Protein AF-A0A9D6T4S8-F1 (afdb_monomer_lite)

Radius of gyration: 11.64 Å; chains: 1; bounding box: 29×19×31 Å

Secondary structure (DSSP, 8-state):
--HHHHHHHHTT--EEGGGS----TT----SPPPPTT-EEEEE-TTS-EEEEEEEETTTTEEEEEEE----

Sequence (71 aa):
MGEENEKALLEGKPLRWQQMRPGGAGASTSFAEPPPGERCRAYSREGTMLALLRYDADSGLWRPEKVFRRR

Structure (mmCIF, N/CA/C/O backbone):
data_AF-A0A9D6T4S8-F1
#
_entry.id   AF-A0A9D6T4S8-F1
#
loop_
_atom_site.group_PDB
_atom_site.id
_atom_site.type_symbol
_atom_site.label_atom_id
_atom_site.label_alt_id
_atom_site.label_comp_id
_atom_site.label_asym_id
_atom_site.label_entity_id
_atom_site.label_seq_id
_atom_site.pdbx_PDB_ins_code
_atom_site.Cartn_x
_atom_site.Cartn_y
_atom_site.Cartn_z
_atom_site.occupancy
_atom_site.B_iso_or_equiv
_atom_site.auth_seq_id
_atom_site.auth_comp_id
_atom_site.auth_asym_id
_atom_site.auth_atom_id
_atom_site.pdbx_PDB_model_num
ATOM 1 N N . MET A 1 1 ? -1.322 11.872 4.185 1.00 65.38 1 MET A N 1
ATOM 2 C CA . MET A 1 1 ? -2.362 11.071 3.504 1.00 65.38 1 MET A CA 1
ATOM 3 C C . MET A 1 1 ? -3.656 11.881 3.456 1.00 65.38 1 MET A C 1
ATOM 5 O O . MET A 1 1 ? -3.945 12.576 4.427 1.00 65.38 1 MET A O 1
ATOM 9 N N . GLY A 1 2 ? -4.366 11.908 2.323 1.00 75.06 2 GLY A N 1
ATOM 10 C CA . GLY A 1 2 ? -5.717 12.488 2.243 1.00 75.06 2 GLY A CA 1
ATOM 11 C C . GLY A 1 2 ? -6.748 11.541 2.862 1.00 75.06 2 GLY A C 1
ATOM 12 O O . GLY A 1 2 ? -6.527 10.335 2.838 1.00 75.06 2 GLY A O 1
ATOM 13 N N . GLU A 1 3 ? -7.841 12.072 3.413 1.00 79.50 3 GLU A N 1
ATOM 14 C CA . GLU A 1 3 ? -8.914 11.273 4.039 1.00 79.50 3 GLU A CA 1
ATOM 15 C C . GLU A 1 3 ? -9.549 10.285 3.038 1.00 79.50 3 GLU A C 1
ATOM 17 O O . GLU A 1 3 ? -9.821 9.133 3.364 1.00 79.50 3 GLU A O 1
ATOM 22 N N . GLU A 1 4 ? -9.659 10.694 1.770 1.00 84.31 4 GLU A N 1
ATOM 23 C CA . GLU A 1 4 ? -10.117 9.846 0.663 1.00 84.31 4 GLU A CA 1
ATOM 24 C C . GLU A 1 4 ? -9.205 8.630 0.424 1.00 84.31 4 GLU A C 1
ATOM 26 O O . GLU A 1 4 ? -9.693 7.512 0.257 1.00 84.31 4 GLU A O 1
ATOM 31 N N . ASN A 1 5 ? -7.883 8.819 0.470 1.00 83.81 5 ASN A N 1
ATOM 32 C CA . ASN A 1 5 ? -6.920 7.733 0.258 1.00 83.81 5 ASN A CA 1
ATOM 33 C C . ASN A 1 5 ? -6.965 6.723 1.407 1.00 83.81 5 ASN A C 1
ATOM 35 O O . ASN A 1 5 ? -6.845 5.523 1.182 1.00 83.81 5 ASN A O 1
ATOM 39 N N . GLU A 1 6 ? -7.142 7.210 2.635 1.00 86.19 6 GLU A N 1
ATOM 40 C CA . GLU A 1 6 ? -7.320 6.360 3.809 1.00 86.19 6 GLU A CA 1
ATOM 41 C C . GLU A 1 6 ? -8.579 5.499 3.671 1.00 86.19 6 GLU A C 1
ATOM 43 O O . GLU A 1 6 ? -8.505 4.275 3.802 1.00 86.19 6 GLU A O 1
ATOM 48 N N . LYS A 1 7 ? -9.711 6.109 3.302 1.00 86.38 7 LYS A N 1
ATOM 49 C CA . LYS A 1 7 ? -10.952 5.374 3.042 1.00 86.38 7 LYS A CA 1
ATOM 50 C C . LYS A 1 7 ? -10.778 4.341 1.928 1.00 86.38 7 LYS A C 1
ATOM 52 O O . LYS A 1 7 ? -11.169 3.191 2.105 1.00 86.38 7 LYS A O 1
ATOM 57 N N . ALA A 1 8 ? -10.159 4.716 0.811 1.00 87.44 8 ALA A N 1
ATOM 58 C CA . ALA A 1 8 ? -9.918 3.810 -0.308 1.00 87.44 8 ALA A CA 1
ATOM 59 C C . ALA A 1 8 ? -9.085 2.585 0.110 1.00 87.44 8 ALA A C 1
ATOM 61 O O . ALA A 1 8 ? -9.442 1.458 -0.231 1.00 87.44 8 ALA A O 1
ATOM 62 N N . LEU A 1 9 ? -8.032 2.779 0.910 1.00 86.62 9 LEU A N 1
ATOM 63 C CA . LEU A 1 9 ? -7.218 1.681 1.441 1.00 86.62 9 LEU A CA 1
ATOM 64 C C . LEU A 1 9 ? -8.005 0.761 2.369 1.00 86.62 9 LEU A C 1
ATOM 66 O O . LEU A 1 9 ? -7.873 -0.458 2.280 1.00 86.62 9 LEU A O 1
ATOM 70 N N . LEU A 1 10 ? -8.840 1.333 3.237 1.00 86.31 10 LEU A N 1
ATOM 71 C CA . LEU A 1 10 ? -9.701 0.569 4.138 1.00 86.31 10 LEU A CA 1
ATOM 72 C C . LEU A 1 10 ? -10.768 -0.240 3.386 1.00 86.31 10 LEU A C 1
ATOM 74 O O . LEU A 1 10 ? -11.165 -1.308 3.849 1.00 86.31 10 LEU A O 1
ATOM 78 N N . GLU A 1 11 ? -11.194 0.241 2.218 1.00 87.06 11 GLU A N 1
ATOM 79 C CA . GLU A 1 11 ? -12.082 -0.462 1.285 1.00 87.06 11 GLU A CA 1
ATOM 80 C C . GLU A 1 11 ? -11.341 -1.460 0.373 1.00 87.06 11 GLU A C 1
ATOM 82 O O . GLU A 1 11 ? -11.975 -2.126 -0.445 1.00 87.06 11 GLU A O 1
ATOM 87 N N . GLY A 1 12 ? -10.012 -1.581 0.488 1.00 85.75 12 GLY A N 1
ATOM 88 C CA . GLY A 1 12 ? -9.203 -2.476 -0.345 1.00 85.75 12 GLY A CA 1
ATOM 89 C C . GLY A 1 12 ? -9.016 -1.991 -1.787 1.00 85.75 12 GLY A C 1
ATOM 90 O O . GLY A 1 12 ? -8.619 -2.769 -2.654 1.00 85.75 12 GLY A O 1
ATOM 91 N N . LYS A 1 13 ? -9.284 -0.712 -2.063 1.00 88.25 13 LYS A N 1
ATOM 92 C CA . LYS A 1 13 ? -9.107 -0.121 -3.391 1.00 88.25 13 LYS A CA 1
ATOM 93 C C . LYS A 1 13 ? -7.632 0.216 -3.641 1.00 88.25 13 LYS A C 1
ATOM 95 O O . LYS A 1 13 ? -6.941 0.676 -2.728 1.00 88.25 13 LYS A O 1
ATOM 100 N N . PRO A 1 14 ? -7.136 0.009 -4.873 1.00 88.62 14 PRO A N 1
ATOM 101 C CA . PRO A 1 14 ? -5.780 0.387 -5.232 1.00 88.62 14 PRO A CA 1
ATOM 102 C C . PRO A 1 14 ? -5.622 1.909 -5.286 1.00 88.62 14 PRO A C 1
ATOM 104 O O . PRO A 1 14 ? -6.552 2.632 -5.641 1.00 88.62 14 PRO A O 1
ATOM 107 N N . LEU A 1 15 ? -4.419 2.387 -4.975 1.00 88.19 15 LEU A N 1
ATOM 108 C CA . LEU A 1 15 ? -4.061 3.802 -5.046 1.00 88.19 15 LEU A CA 1
ATOM 109 C C . LEU A 1 15 ? -3.051 4.051 -6.158 1.00 88.19 15 LEU A C 1
ATOM 111 O O . LEU A 1 15 ? -2.168 3.234 -6.402 1.00 88.19 15 LEU A O 1
ATOM 115 N N . ARG A 1 16 ? -3.114 5.217 -6.800 1.00 87.00 16 ARG A N 1
ATOM 116 C CA . ARG A 1 16 ? -2.049 5.631 -7.727 1.00 87.00 16 ARG A CA 1
ATOM 117 C C . ARG A 1 16 ? -0.779 5.953 -6.949 1.00 87.00 16 ARG A C 1
ATOM 119 O O . ARG A 1 16 ? -0.849 6.565 -5.884 1.00 87.00 16 ARG A O 1
ATOM 126 N N . TRP A 1 17 ? 0.390 5.618 -7.492 1.00 81.19 17 TRP A N 1
ATOM 127 C CA . TRP A 1 17 ? 1.655 5.889 -6.798 1.00 81.19 17 TRP A CA 1
ATOM 128 C C . TRP A 1 17 ? 1.920 7.373 -6.550 1.00 81.19 17 TRP A C 1
ATOM 130 O O . TRP A 1 17 ? 2.417 7.721 -5.487 1.00 81.19 17 TRP A O 1
ATOM 140 N N . GLN A 1 18 ? 1.440 8.249 -7.431 1.00 82.25 18 GLN A N 1
ATOM 141 C CA . GLN A 1 18 ? 1.494 9.705 -7.255 1.00 82.25 18 GLN A CA 1
ATOM 142 C C . GLN A 1 18 ? 0.680 10.212 -6.048 1.00 82.25 18 GLN A C 1
ATOM 144 O O . GLN A 1 18 ? 0.974 11.269 -5.495 1.00 82.25 18 GLN A O 1
ATOM 149 N N . GLN A 1 19 ? -0.350 9.470 -5.624 1.00 78.94 19 GLN A N 1
ATOM 150 C CA . GLN A 1 19 ? -1.170 9.825 -4.459 1.00 78.94 19 GLN A CA 1
ATOM 151 C C . GLN A 1 19 ? -0.495 9.437 -3.135 1.00 78.94 19 GLN A C 1
ATOM 153 O O . GLN A 1 19 ? -0.872 9.929 -2.065 1.00 78.94 19 GLN A O 1
ATOM 158 N N . MET A 1 20 ? 0.496 8.548 -3.196 1.00 74.94 20 MET A N 1
ATOM 159 C CA . MET A 1 20 ? 1.290 8.125 -2.055 1.00 74.94 20 MET A CA 1
ATOM 160 C C . MET A 1 20 ? 2.529 9.005 -1.967 1.00 74.94 20 MET A C 1
ATOM 162 O O . MET A 1 20 ? 3.450 8.906 -2.770 1.00 74.94 20 MET A O 1
ATOM 166 N N . ARG A 1 21 ? 2.566 9.880 -0.962 1.00 69.00 21 ARG A N 1
ATOM 167 C CA . ARG A 1 21 ? 3.792 10.622 -0.664 1.00 69.00 21 ARG A CA 1
ATOM 168 C C . ARG A 1 21 ? 4.756 9.690 0.074 1.00 69.00 21 ARG A C 1
ATOM 170 O O . ARG A 1 21 ? 4.326 9.103 1.071 1.00 69.00 21 ARG A O 1
ATOM 177 N N . PRO A 1 22 ? 6.026 9.570 -0.351 1.00 64.81 22 PRO A N 1
ATOM 178 C CA . PRO A 1 22 ? 7.016 8.824 0.411 1.00 64.81 22 PRO A CA 1
ATOM 179 C C . PRO A 1 22 ? 7.160 9.467 1.796 1.00 64.81 22 PRO A C 1
ATOM 181 O O . PRO A 1 22 ? 7.502 10.641 1.933 1.00 64.81 22 PRO A O 1
ATOM 184 N N . GLY A 1 23 ? 6.810 8.709 2.833 1.00 56.94 23 GLY A N 1
ATOM 185 C CA . GLY A 1 23 ? 6.921 9.117 4.229 1.00 56.94 23 GLY A CA 1
ATOM 186 C C . GLY A 1 23 ? 8.248 8.644 4.801 1.00 56.94 23 GLY A C 1
ATOM 187 O O . GLY A 1 23 ? 8.285 7.629 5.487 1.00 56.94 23 GLY A O 1
ATOM 188 N N . GLY A 1 24 ? 9.338 9.341 4.487 1.00 53.66 24 GLY A N 1
ATOM 189 C CA . GLY A 1 24 ? 10.661 9.009 5.007 1.00 53.66 24 GLY A CA 1
ATOM 190 C C . GLY A 1 24 ? 11.554 10.237 5.091 1.00 53.66 24 GLY A C 1
ATOM 191 O O . GLY A 1 24 ? 12.076 10.693 4.078 1.00 53.66 24 GLY A O 1
ATOM 192 N N . ALA A 1 25 ? 11.760 10.757 6.302 1.00 42.41 25 ALA A N 1
ATOM 193 C CA . ALA A 1 25 ? 12.854 11.680 6.583 1.00 42.41 25 ALA A CA 1
ATOM 194 C C . ALA A 1 25 ? 14.175 10.907 6.419 1.00 42.41 25 ALA A C 1
ATOM 196 O O . ALA A 1 25 ? 14.556 10.139 7.297 1.00 42.41 25 ALA A O 1
ATOM 197 N N . GLY A 1 26 ? 14.813 11.031 5.254 1.00 44.38 26 GLY A N 1
ATOM 198 C CA . GLY A 1 26 ? 16.074 10.352 4.925 1.00 44.38 26 GLY A CA 1
ATOM 199 C C . GLY A 1 26 ? 16.051 9.524 3.639 1.00 44.38 26 GLY A C 1
ATOM 200 O O . GLY A 1 26 ? 17.111 9.127 3.164 1.00 44.38 26 GLY A O 1
ATOM 201 N N . ALA A 1 27 ? 14.884 9.309 3.026 1.00 48.16 27 ALA A N 1
ATOM 202 C CA . ALA A 1 27 ? 14.823 8.770 1.673 1.00 48.16 27 ALA A CA 1
ATOM 203 C C . ALA A 1 27 ? 15.013 9.923 0.679 1.00 48.16 27 ALA A C 1
ATOM 205 O O . ALA A 1 27 ? 14.053 10.547 0.230 1.00 48.16 27 ALA A O 1
ATOM 206 N N . SER A 1 28 ? 16.269 10.220 0.345 1.00 46.00 28 SER A N 1
ATOM 207 C CA . SER A 1 28 ? 16.635 10.994 -0.846 1.00 46.00 28 SER A CA 1
ATOM 208 C C . SER A 1 28 ? 16.327 10.172 -2.098 1.00 46.00 28 SER A C 1
ATOM 210 O O . SER A 1 28 ? 17.218 9.799 -2.851 1.00 46.00 28 SER A O 1
ATOM 212 N N . THR A 1 29 ? 15.071 9.804 -2.298 1.00 47.53 29 THR A N 1
ATOM 213 C CA . THR A 1 29 ? 14.623 9.130 -3.509 1.00 47.53 29 THR A CA 1
ATOM 214 C C . THR A 1 29 ? 13.646 10.074 -4.168 1.00 47.53 29 THR A C 1
ATOM 216 O O . THR A 1 29 ? 12.608 10.409 -3.595 1.00 47.53 29 THR A O 1
ATOM 219 N N . SER A 1 30 ? 14.050 10.558 -5.340 1.00 53.00 30 SER A N 1
ATOM 220 C CA . SER A 1 30 ? 13.264 11.346 -6.280 1.00 53.00 30 SER A CA 1
ATOM 221 C C . SER A 1 30 ? 11.804 10.897 -6.346 1.00 53.00 30 SER A C 1
ATOM 223 O O . SER A 1 30 ? 11.475 9.759 -6.022 1.00 53.00 30 SER A O 1
ATOM 225 N N . PHE A 1 31 ? 10.939 11.761 -6.873 1.00 57.78 31 PHE A N 1
ATOM 226 C CA . PHE A 1 31 ? 9.589 11.434 -7.358 1.00 57.78 31 PHE A CA 1
ATOM 227 C C . PHE A 1 31 ? 9.602 10.406 -8.519 1.00 57.78 31 PHE A C 1
ATOM 229 O O . PHE A 1 31 ? 8.866 10.545 -9.491 1.00 57.78 31 PHE A O 1
ATOM 236 N N . ALA A 1 32 ? 10.495 9.422 -8.473 1.00 69.88 32 ALA A N 1
ATOM 237 C CA . ALA A 1 32 ? 10.604 8.337 -9.414 1.00 69.88 32 ALA A CA 1
ATOM 238 C C . ALA A 1 32 ? 9.549 7.287 -9.081 1.00 69.88 32 ALA A C 1
ATOM 240 O O . ALA A 1 32 ? 9.169 7.087 -7.924 1.00 69.88 32 ALA A O 1
ATOM 241 N N . GLU A 1 33 ? 9.083 6.633 -10.131 1.00 75.19 33 GLU A N 1
ATOM 242 C CA . GLU A 1 33 ? 8.189 5.502 -10.009 1.00 75.19 33 GLU A CA 1
ATOM 243 C C . GLU A 1 33 ? 8.868 4.387 -9.187 1.00 75.19 33 GLU A C 1
ATOM 245 O O . GLU A 1 33 ? 10.040 4.080 -9.433 1.00 75.19 33 GLU A O 1
ATOM 250 N N . PRO A 1 34 ? 8.183 3.816 -8.183 1.00 82.81 34 PRO A N 1
ATOM 251 C CA . PRO A 1 34 ? 8.738 2.735 -7.375 1.00 82.81 34 PRO A CA 1
ATOM 252 C C . PRO A 1 34 ? 9.023 1.487 -8.232 1.00 82.81 34 PRO A C 1
ATOM 254 O O . PRO A 1 34 ? 8.265 1.194 -9.158 1.00 82.81 34 PRO A O 1
ATOM 257 N N . PRO A 1 35 ? 10.088 0.714 -7.955 1.00 84.62 35 PRO A N 1
ATOM 258 C CA . PRO A 1 35 ? 10.338 -0.552 -8.631 1.00 84.62 35 PRO A CA 1
ATOM 259 C C . PRO A 1 35 ? 9.159 -1.544 -8.543 1.00 84.62 35 PRO A C 1
ATOM 261 O O . PRO A 1 35 ? 8.456 -1.612 -7.527 1.00 84.62 35 PRO A O 1
ATOM 264 N N . PRO A 1 36 ? 8.957 -2.377 -9.584 1.00 87.25 36 PRO A N 1
ATOM 265 C CA . PRO A 1 36 ? 7.915 -3.400 -9.598 1.00 87.25 36 PRO A CA 1
ATOM 266 C C . PRO A 1 36 ? 8.034 -4.337 -8.394 1.00 87.25 36 PRO A C 1
ATOM 268 O O . PRO A 1 36 ? 9.104 -4.867 -8.097 1.00 87.25 36 PRO A O 1
ATOM 271 N N . GLY A 1 37 ? 6.915 -4.573 -7.706 1.00 84.88 37 GLY A N 1
ATOM 272 C CA . GLY A 1 37 ? 6.874 -5.450 -6.537 1.00 84.88 37 GLY A CA 1
ATOM 273 C C . GLY A 1 37 ? 7.382 -4.817 -5.241 1.00 84.88 37 GLY A C 1
ATOM 274 O O . GLY A 1 37 ? 7.385 -5.504 -4.216 1.00 84.88 37 GLY A O 1
ATOM 275 N N . GLU A 1 38 ? 7.760 -3.533 -5.244 1.00 88.25 38 GLU A N 1
ATOM 276 C CA . GLU A 1 38 ? 8.095 -2.820 -4.014 1.00 88.25 38 GLU A CA 1
ATOM 277 C C . GLU A 1 38 ? 6.928 -2.857 -3.024 1.00 88.25 38 GLU A C 1
ATOM 279 O O . GLU A 1 38 ? 5.754 -2.833 -3.402 1.00 88.25 38 GLU A O 1
ATOM 284 N N . ARG A 1 39 ? 7.251 -2.935 -1.731 1.00 87.81 39 ARG A N 1
ATOM 285 C CA . ARG A 1 39 ? 6.267 -2.949 -0.650 1.00 87.81 39 ARG A CA 1
ATOM 286 C C . ARG A 1 39 ? 6.302 -1.638 0.111 1.00 87.81 39 ARG A C 1
ATOM 288 O O . ARG A 1 39 ? 7.351 -1.223 0.592 1.00 87.81 39 ARG A O 1
ATOM 295 N N . CYS A 1 40 ? 5.135 -1.036 0.301 1.00 86.94 40 CYS A N 1
ATOM 296 C CA . CYS A 1 40 ? 4.981 0.187 1.074 1.00 86.94 40 CYS A CA 1
ATOM 297 C C . CYS A 1 40 ? 4.007 -0.023 2.234 1.00 86.94 40 CYS A C 1
ATOM 299 O O . CYS A 1 40 ? 3.053 -0.798 2.154 1.00 86.94 40 CYS A O 1
ATOM 301 N N . ARG A 1 41 ? 4.256 0.679 3.338 1.00 88.88 41 ARG A N 1
ATOM 302 C CA . ARG A 1 41 ? 3.378 0.697 4.507 1.00 88.88 41 ARG A CA 1
ATOM 303 C C . ARG A 1 41 ? 2.572 1.986 4.476 1.00 88.88 41 ARG A C 1
ATOM 305 O O . ARG A 1 41 ? 3.143 3.072 4.514 1.00 88.88 41 ARG A O 1
ATOM 312 N N . ALA A 1 42 ? 1.255 1.855 4.399 1.00 87.19 42 ALA A N 1
ATOM 313 C CA . ALA A 1 42 ? 0.345 2.982 4.471 1.00 87.19 42 ALA A CA 1
ATOM 314 C C . ALA A 1 42 ? -0.009 3.282 5.928 1.00 87.19 42 ALA A C 1
ATOM 316 O O . ALA A 1 42 ? -0.417 2.386 6.671 1.00 87.19 42 ALA A O 1
ATOM 317 N N . TYR A 1 43 ? 0.110 4.552 6.306 1.00 86.56 43 TYR A N 1
ATOM 318 C CA . TYR A 1 43 ? -0.211 5.051 7.638 1.00 86.56 43 TYR A CA 1
ATOM 319 C C . TYR A 1 43 ? -1.292 6.130 7.561 1.00 86.56 43 TYR A C 1
ATOM 321 O O . TYR A 1 43 ? -1.277 6.953 6.641 1.00 86.56 43 TYR A O 1
ATOM 329 N N . SER A 1 44 ? -2.186 6.146 8.549 1.00 85.06 44 SER A N 1
ATOM 330 C CA . SER A 1 44 ? -3.131 7.237 8.771 1.00 85.06 44 SER A CA 1
ATOM 331 C C . SER A 1 44 ? -2.388 8.516 9.144 1.00 85.06 44 SER A C 1
ATOM 333 O O . SER A 1 44 ? -1.191 8.509 9.453 1.00 85.06 44 SER A O 1
ATOM 335 N N . ARG A 1 45 ? -3.103 9.644 9.156 1.00 82.12 45 ARG A N 1
ATOM 336 C CA . ARG A 1 45 ? -2.542 10.919 9.645 1.00 82.12 45 ARG A CA 1
ATOM 337 C C . ARG A 1 45 ? -2.072 10.844 11.097 1.00 82.12 45 ARG A C 1
ATOM 339 O O . ARG A 1 45 ? -1.133 11.539 11.460 1.00 82.12 45 ARG A O 1
ATOM 346 N N . GLU A 1 46 ? -2.691 9.977 11.888 1.00 84.38 46 GLU A N 1
ATOM 347 C CA . GLU A 1 46 ? -2.340 9.730 13.289 1.00 84.38 46 GLU A CA 1
ATOM 348 C C . GLU A 1 46 ? -1.168 8.744 13.447 1.00 84.38 46 GLU A C 1
ATOM 350 O O . GLU A 1 46 ? -0.827 8.356 14.560 1.00 84.38 46 GLU A O 1
ATOM 355 N N . GLY A 1 47 ? -0.561 8.287 12.345 1.00 84.88 47 GLY A N 1
ATOM 356 C CA . GLY A 1 47 ? 0.540 7.323 12.371 1.00 84.88 47 GLY A CA 1
ATOM 357 C C . GLY A 1 47 ? 0.103 5.874 12.602 1.00 84.88 47 GLY A C 1
ATOM 358 O O . GLY A 1 47 ? 0.948 5.003 12.802 1.00 84.88 47 GLY A O 1
ATOM 359 N N . THR A 1 48 ? -1.199 5.575 12.545 1.00 86.75 48 THR A N 1
ATOM 360 C CA . THR A 1 48 ? -1.690 4.193 12.644 1.00 86.75 48 THR A CA 1
ATOM 361 C C . THR A 1 48 ? -1.477 3.470 11.322 1.00 86.75 48 THR A C 1
ATOM 363 O O . THR A 1 48 ? -1.814 3.989 10.264 1.00 86.75 48 THR A O 1
ATOM 366 N N . MET A 1 49 ? -0.940 2.254 11.360 1.00 87.88 49 MET A N 1
ATOM 367 C CA . MET A 1 49 ? -0.780 1.442 10.156 1.00 87.88 49 MET A CA 1
ATOM 368 C C . MET A 1 49 ? -2.146 1.001 9.616 1.00 87.88 49 MET A C 1
ATOM 370 O O . MET A 1 49 ? -2.884 0.302 10.306 1.00 87.88 49 MET A O 1
ATOM 374 N N . LEU A 1 50 ? -2.457 1.391 8.379 1.00 89.12 50 LEU A N 1
ATOM 375 C CA . LEU A 1 50 ? -3.724 1.088 7.708 1.00 89.12 50 LEU A CA 1
ATOM 376 C C . LEU A 1 50 ? -3.612 -0.130 6.796 1.00 89.12 50 LEU 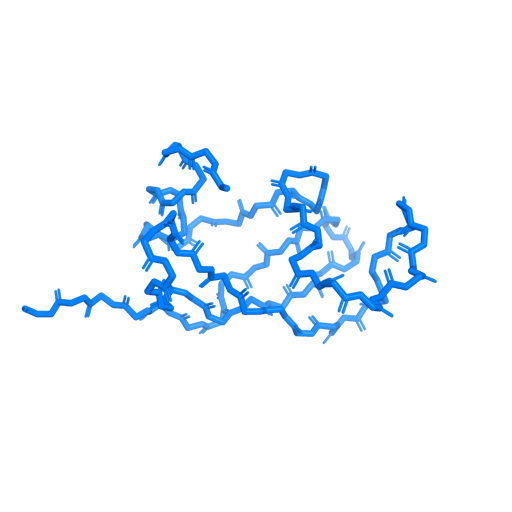A C 1
ATOM 378 O O . LEU A 1 50 ? -4.507 -0.969 6.770 1.00 89.12 50 LEU A O 1
ATOM 382 N N . ALA A 1 51 ? -2.527 -0.233 6.023 1.00 90.25 51 ALA A N 1
ATOM 383 C CA . ALA A 1 51 ? -2.364 -1.308 5.051 1.00 90.25 51 ALA A CA 1
ATOM 384 C C . ALA A 1 51 ? -0.895 -1.586 4.702 1.00 90.25 51 ALA A C 1
ATOM 386 O O . ALA A 1 51 ? -0.039 -0.699 4.758 1.00 90.25 51 ALA A O 1
ATOM 387 N N . LEU A 1 52 ? -0.625 -2.826 4.295 1.00 91.81 52 LEU A N 1
ATOM 388 C CA . LEU A 1 52 ? 0.547 -3.195 3.512 1.00 91.81 52 LEU A CA 1
ATOM 389 C C . LEU A 1 52 ? 0.166 -3.145 2.030 1.00 91.81 52 LEU A C 1
ATOM 391 O O . LEU A 1 52 ? -0.818 -3.763 1.621 1.00 91.81 52 LEU A O 1
ATOM 395 N N . LEU A 1 53 ? 0.942 -2.413 1.243 1.00 91.38 53 LEU A N 1
ATOM 396 C CA . LEU A 1 53 ? 0.727 -2.204 -0.180 1.00 91.38 53 LEU A CA 1
ATOM 397 C C . LEU A 1 53 ? 1.873 -2.815 -0.974 1.00 91.38 53 LEU A C 1
ATOM 399 O O . LEU A 1 53 ? 3.019 -2.786 -0.529 1.00 91.38 53 LEU A O 1
ATOM 403 N N . ARG A 1 54 ? 1.567 -3.300 -2.172 1.00 92.06 54 ARG A N 1
ATOM 404 C CA . ARG A 1 54 ? 2.548 -3.743 -3.158 1.00 92.06 54 ARG A CA 1
ATOM 405 C C . ARG A 1 54 ? 2.369 -2.948 -4.441 1.00 92.06 54 ARG A C 1
ATOM 407 O O . ARG A 1 54 ? 1.243 -2.808 -4.919 1.00 92.06 54 ARG A O 1
ATOM 414 N N . TYR A 1 55 ? 3.459 -2.413 -4.972 1.00 90.69 55 TYR A N 1
ATOM 415 C CA . TYR A 1 55 ? 3.428 -1.691 -6.229 1.00 90.69 55 TYR A CA 1
ATOM 416 C C . TYR A 1 55 ? 3.332 -2.667 -7.398 1.00 90.69 55 TYR A C 1
ATOM 418 O O . TYR A 1 55 ? 4.103 -3.625 -7.507 1.00 90.69 55 TYR A O 1
ATOM 426 N N . ASP A 1 56 ? 2.350 -2.416 -8.249 1.00 90.00 56 ASP A N 1
ATOM 427 C CA . ASP A 1 56 ? 2.114 -3.105 -9.502 1.00 90.00 56 ASP A CA 1
ATOM 428 C C . ASP A 1 56 ? 2.494 -2.168 -10.652 1.00 90.00 56 ASP A 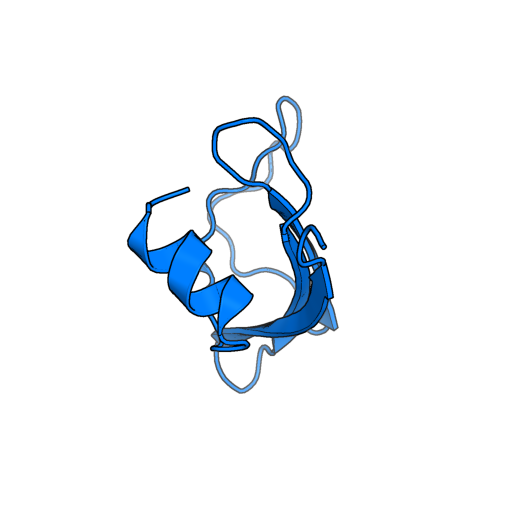C 1
ATOM 430 O O . ASP A 1 56 ? 1.752 -1.227 -10.950 1.00 90.00 56 ASP A O 1
ATOM 434 N N . ALA A 1 57 ? 3.655 -2.415 -11.265 1.00 87.25 57 ALA A N 1
ATOM 435 C CA . ALA A 1 57 ? 4.182 -1.592 -12.352 1.00 87.25 57 ALA A CA 1
ATOM 436 C C . ALA A 1 57 ? 3.373 -1.740 -13.647 1.00 87.25 57 ALA A C 1
ATOM 438 O O . ALA A 1 57 ? 3.303 -0.788 -14.415 1.00 87.25 57 ALA A O 1
ATOM 439 N N .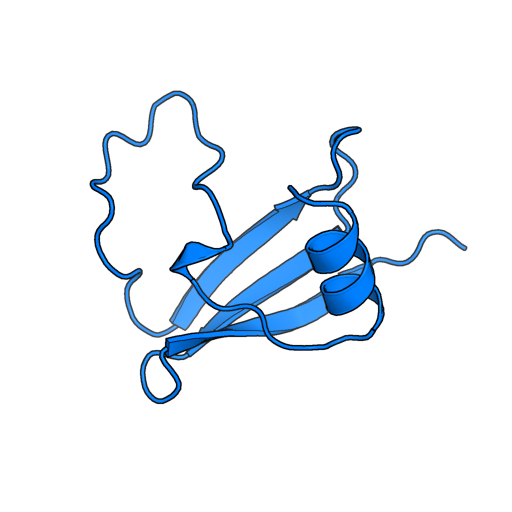 ASP A 1 58 ? 2.698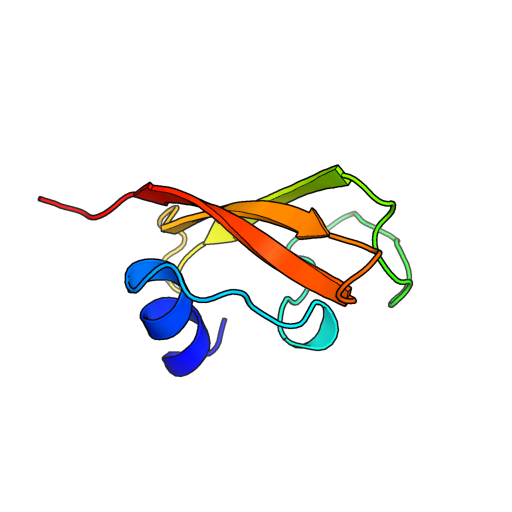 -2.877 -13.860 1.00 88.81 58 ASP A N 1
ATOM 440 C CA . ASP A 1 58 ? 1.84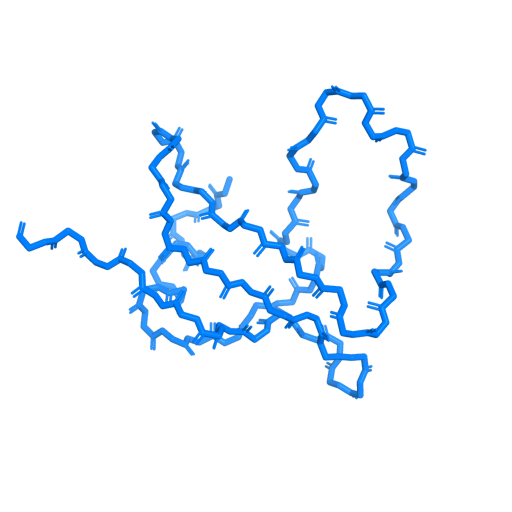3 -3.078 -15.036 1.00 88.81 58 ASP A CA 1
ATOM 441 C C . ASP A 1 58 ? 0.638 -2.125 -15.015 1.00 88.81 58 ASP A C 1
ATOM 443 O O . ASP A 1 58 ? 0.221 -1.595 -16.043 1.00 88.81 58 ASP A O 1
ATOM 447 N N . SER A 1 59 ? 0.085 -1.878 -13.822 1.00 85.94 59 SER A N 1
ATOM 448 C CA . SER A 1 59 ? -1.051 -0.963 -13.637 1.00 85.94 59 SER A CA 1
ATOM 449 C C . SER A 1 59 ? -0.635 0.451 -13.213 1.00 85.94 59 SER A C 1
ATOM 451 O O . SER A 1 59 ? -1.464 1.362 -13.225 1.00 85.94 59 SER A O 1
ATOM 453 N N . GLY A 1 60 ? 0.603 0.643 -12.754 1.00 87.94 60 GLY A N 1
ATOM 454 C CA . GLY A 1 60 ? 1.046 1.872 -12.097 1.00 87.94 60 GLY A CA 1
ATOM 455 C C . GLY A 1 60 ? 0.358 2.135 -10.747 1.00 87.94 60 GLY A C 1
ATOM 456 O O . GLY A 1 60 ? 0.169 3.293 -10.353 1.00 87.94 60 GLY A O 1
ATOM 457 N N . LEU A 1 61 ? -0.070 1.084 -10.038 1.00 90.38 61 LEU A N 1
ATOM 458 C CA . LEU A 1 61 ? -0.910 1.190 -8.839 1.00 90.38 61 LEU A CA 1
ATOM 459 C C . LEU A 1 61 ? -0.290 0.496 -7.624 1.00 90.38 61 LEU A C 1
ATOM 461 O O . LEU A 1 61 ? 0.235 -0.608 -7.706 1.00 90.38 61 LEU A O 1
ATOM 465 N N . TRP A 1 62 ? -0.457 1.100 -6.453 1.00 91.19 62 TRP A N 1
ATOM 466 C CA . TRP A 1 62 ? -0.302 0.432 -5.169 1.00 91.19 62 TRP A CA 1
ATOM 467 C C . TRP A 1 62 ? -1.538 -0.401 -4.864 1.00 91.19 62 TRP A C 1
ATOM 469 O O . TRP A 1 62 ? -2.624 0.136 -4.634 1.00 91.19 62 TRP A O 1
ATOM 479 N N . ARG A 1 63 ? -1.367 -1.719 -4.829 1.00 92.62 63 ARG A N 1
ATOM 480 C CA . ARG A 1 63 ? -2.425 -2.671 -4.493 1.00 92.62 63 ARG A CA 1
ATOM 481 C C . ARG A 1 63 ? -2.346 -3.059 -3.016 1.00 92.62 63 ARG A C 1
ATOM 483 O O . ARG A 1 63 ? -1.255 -3.399 -2.554 1.00 92.62 63 ARG A O 1
ATOM 490 N N . PRO A 1 64 ? -3.459 -3.031 -2.265 1.00 91.56 64 PRO A N 1
ATOM 491 C CA . PRO A 1 64 ? -3.482 -3.509 -0.888 1.00 91.56 64 PRO A CA 1
ATOM 492 C C . PRO A 1 64 ? -3.239 -5.016 -0.854 1.00 91.56 64 PRO A C 1
ATOM 494 O O . PRO A 1 64 ? -4.021 -5.791 -1.392 1.00 91.56 64 PRO A O 1
ATOM 497 N N . GLU A 1 65 ? -2.149 -5.429 -0.216 1.00 92.06 65 GLU A N 1
ATOM 498 C CA . GLU A 1 65 ? -1.867 -6.839 0.067 1.00 92.06 65 GLU A CA 1
ATOM 499 C C . GLU A 1 65 ? -2.556 -7.255 1.374 1.00 92.06 65 GLU A C 1
ATOM 501 O O . GLU A 1 65 ? -3.083 -8.359 1.496 1.00 92.06 65 GLU A O 1
ATOM 506 N N . LYS A 1 66 ? -2.594 -6.346 2.358 1.00 90.62 66 LYS A N 1
ATOM 507 C CA . LYS A 1 66 ? -3.255 -6.572 3.646 1.00 90.62 66 LYS A CA 1
ATOM 508 C C . LYS A 1 66 ? -3.760 -5.267 4.238 1.00 90.62 66 LYS A C 1
ATOM 510 O O . LYS A 1 66 ? -2.990 -4.323 4.374 1.00 90.62 66 LYS A O 1
ATOM 515 N N . VAL A 1 67 ? -5.024 -5.237 4.646 1.00 90.06 67 VAL A N 1
ATOM 516 C CA . VAL A 1 67 ? -5.639 -4.090 5.327 1.00 90.06 67 VAL A CA 1
ATOM 517 C C . VA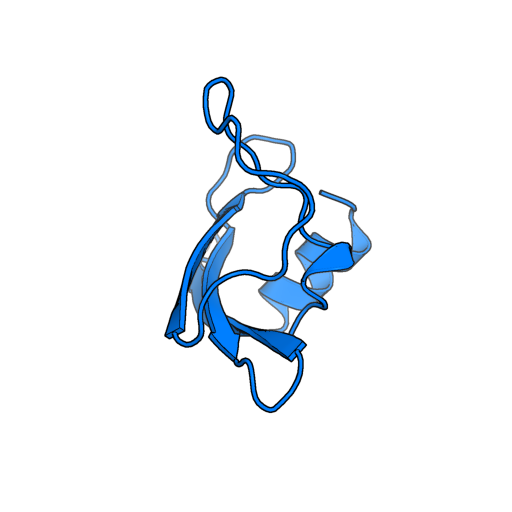L A 1 67 ? -5.767 -4.402 6.816 1.00 90.06 67 VAL A C 1
ATOM 519 O O . VAL A 1 67 ? -6.255 -5.465 7.203 1.00 90.06 67 VAL A O 1
ATOM 522 N N . PHE A 1 68 ? -5.326 -3.474 7.657 1.00 86.19 68 PHE A N 1
ATOM 523 C CA . PHE A 1 68 ? -5.412 -3.543 9.109 1.00 86.19 68 PHE A CA 1
ATOM 524 C C . PHE A 1 68 ? -6.548 -2.621 9.565 1.00 86.19 68 PHE A C 1
ATOM 526 O O . PHE A 1 68 ? -6.387 -1.408 9.657 1.00 86.19 68 PHE A O 1
ATOM 533 N N . ARG A 1 69 ? -7.729 -3.191 9.827 1.00 75.81 69 ARG A N 1
ATOM 534 C CA . ARG A 1 69 ? -8.841 -2.454 10.450 1.00 75.81 69 ARG A CA 1
ATOM 535 C C . ARG A 1 69 ? -8.733 -2.588 11.968 1.00 75.81 69 ARG A C 1
ATOM 537 O O . ARG A 1 69 ? -8.534 -3.698 12.463 1.00 75.81 69 ARG A O 1
ATOM 544 N N . ARG A 1 70 ? -8.885 -1.482 12.704 1.00 65.25 70 ARG A N 1
ATOM 545 C CA . ARG A 1 70 ? -9.158 -1.551 14.148 1.00 65.25 70 ARG A CA 1
ATOM 546 C C . ARG A 1 70 ? -10.520 -2.238 14.331 1.00 65.25 70 ARG A C 1
ATOM 548 O O . ARG A 1 70 ? -11.476 -1.866 13.652 1.00 65.25 70 ARG A O 1
ATOM 555 N N . ARG A 1 71 ? -10.551 -3.291 15.152 1.00 57.47 71 ARG A N 1
ATOM 556 C CA . ARG A 1 71 ? -11.794 -3.859 15.691 1.00 57.47 71 ARG A CA 1
ATOM 557 C C . ARG A 1 71 ? -12.338 -2.955 16.784 1.00 57.47 71 ARG A C 1
ATOM 559 O O . ARG A 1 71 ? -11.500 -2.292 17.435 1.00 57.47 71 ARG A O 1
#

pLDDT: mean 79.95, std 13.55, range [42.41, 92.62]

Foldseek 3Di:
DDPVVLVCLLVQHKAAPVVDDPPDPPPPDPVDQDDAQDWDFDADPVRHTAFIWTQHPVVNITGGPGGDDDD